Protein AF-A0A7T8H140-F1 (afdb_monomer_lite)

Structure (mmCIF, N/CA/C/O backbone):
data_AF-A0A7T8H140-F1
#
_entry.id   AF-A0A7T8H140-F1
#
loop_
_atom_site.group_PDB
_atom_site.id
_atom_site.type_symbol
_atom_site.label_atom_id
_atom_site.label_alt_id
_atom_site.label_comp_id
_atom_site.label_asym_id
_atom_site.label_entity_id
_atom_site.label_seq_id
_atom_site.pdbx_PDB_ins_code
_atom_site.Cartn_x
_atom_site.Cartn_y
_atom_site.Cartn_z
_atom_site.occupancy
_atom_site.B_iso_or_equiv
_atom_site.auth_seq_id
_atom_site.auth_comp_id
_atom_site.auth_asym_id
_atom_site.auth_atom_id
_atom_site.pdbx_PDB_model_num
ATOM 1 N N . GLY A 1 1 ? -0.896 2.822 -11.386 1.00 65.81 1 GLY A N 1
ATOM 2 C CA . GLY A 1 1 ? -0.490 1.404 -11.467 1.00 65.81 1 GLY A CA 1
ATOM 3 C C . GLY A 1 1 ? -1.603 0.522 -10.940 1.00 65.81 1 GLY A C 1
ATOM 4 O O . GLY A 1 1 ? -2.565 1.065 -10.407 1.00 65.81 1 GLY A O 1
ATOM 5 N N . GLU A 1 2 ? -1.481 -0.799 -11.068 1.00 74.38 2 GLU A N 1
ATOM 6 C CA . GLU A 1 2 ? -2.480 -1.770 -10.574 1.00 74.38 2 GLU A CA 1
ATOM 7 C C . GLU A 1 2 ? -2.796 -1.568 -9.080 1.00 74.38 2 GLU A C 1
ATOM 9 O O . GLU A 1 2 ? -3.962 -1.581 -8.695 1.00 74.38 2 GLU A O 1
ATOM 14 N N . VAL A 1 3 ? -1.786 -1.223 -8.269 1.00 81.00 3 VAL A N 1
ATOM 15 C CA . VAL A 1 3 ? -1.959 -0.950 -6.831 1.00 81.00 3 VAL A CA 1
ATOM 16 C C . VAL A 1 3 ? -2.871 0.252 -6.539 1.00 81.00 3 VAL A C 1
ATOM 18 O O . VAL A 1 3 ? -3.647 0.218 -5.596 1.00 81.00 3 VAL A O 1
ATOM 21 N N . GLU A 1 4 ? -2.842 1.301 -7.370 1.00 84.44 4 GLU A N 1
ATOM 22 C CA . GLU A 1 4 ? -3.695 2.491 -7.187 1.00 84.44 4 GLU A CA 1
ATOM 23 C C . GLU A 1 4 ? -5.151 2.211 -7.556 1.00 84.44 4 GLU A C 1
ATOM 25 O O . GLU A 1 4 ? -6.071 2.762 -6.956 1.00 84.44 4 GLU A O 1
ATOM 30 N N . VAL A 1 5 ? -5.372 1.355 -8.557 1.00 85.38 5 VAL A N 1
ATOM 31 C CA . VAL A 1 5 ? -6.722 0.898 -8.905 1.00 85.38 5 VAL A CA 1
ATOM 32 C C . VAL A 1 5 ? -7.288 0.083 -7.749 1.00 85.38 5 VAL A C 1
ATOM 34 O O . VAL A 1 5 ? -8.420 0.324 -7.337 1.00 85.38 5 VAL A O 1
ATOM 37 N N . TRP A 1 6 ? -6.478 -0.811 -7.184 1.00 85.44 6 TRP A N 1
ATOM 38 C CA . TRP A 1 6 ? -6.862 -1.611 -6.031 1.00 85.44 6 TRP A CA 1
ATOM 39 C C . TRP A 1 6 ? -7.170 -0.756 -4.789 1.00 85.44 6 TRP A C 1
ATOM 41 O O . TRP A 1 6 ? -8.222 -0.938 -4.181 1.00 85.44 6 TRP A O 1
ATOM 51 N N . ILE A 1 7 ? -6.323 0.228 -4.450 1.00 87.56 7 ILE A N 1
ATOM 52 C CA . ILE A 1 7 ? -6.566 1.141 -3.314 1.00 87.56 7 ILE A CA 1
ATOM 53 C C . ILE A 1 7 ? -7.922 1.841 -3.478 1.00 87.56 7 ILE A C 1
ATOM 55 O O . ILE A 1 7 ? -8.744 1.816 -2.565 1.00 87.56 7 ILE A O 1
ATOM 59 N N . LYS A 1 8 ? -8.212 2.374 -4.673 1.00 88.75 8 LYS A N 1
ATOM 60 C CA . LYS A 1 8 ? -9.510 3.006 -4.965 1.00 88.75 8 LYS A CA 1
ATOM 61 C C . LYS A 1 8 ? -10.685 2.038 -4.829 1.00 88.75 8 LYS A C 1
ATOM 63 O O . LYS A 1 8 ? -11.761 2.442 -4.396 1.00 88.75 8 LYS A O 1
ATOM 68 N N . GLN A 1 9 ? -10.510 0.772 -5.208 1.00 86.88 9 GLN A N 1
ATOM 69 C CA . GLN A 1 9 ? -11.539 -0.253 -5.019 1.00 86.88 9 GLN A CA 1
ATOM 70 C C . GLN A 1 9 ? -11.781 -0.545 -3.533 1.00 86.88 9 GLN A C 1
ATOM 72 O O . GLN A 1 9 ? -12.938 -0.673 -3.136 1.00 86.88 9 GLN A O 1
ATOM 77 N N . ALA A 1 10 ? -10.727 -0.602 -2.715 1.00 86.06 10 ALA A N 1
ATOM 78 C CA . ALA A 1 10 ? -10.841 -0.791 -1.271 1.00 86.06 10 ALA A CA 1
ATOM 79 C C . ALA A 1 10 ? -11.549 0.398 -0.592 1.00 86.06 10 ALA A C 1
ATOM 81 O O . ALA A 1 10 ? -12.467 0.194 0.201 1.00 86.06 10 ALA A O 1
ATOM 82 N N . GLU A 1 11 ? -11.197 1.634 -0.956 1.00 89.00 11 GLU A N 1
ATOM 83 C CA . GLU A 1 11 ? -11.857 2.855 -0.464 1.00 89.00 11 GLU A CA 1
ATOM 84 C C . GLU A 1 11 ? -13.340 2.917 -0.870 1.00 89.00 11 GLU A C 1
ATOM 86 O O . GLU A 1 11 ? -14.214 3.240 -0.056 1.00 89.00 11 GLU A O 1
ATOM 91 N N . LEU A 1 12 ? -13.648 2.554 -2.121 1.00 89.75 12 LEU A N 1
ATOM 92 C CA . LEU A 1 12 ? -15.022 2.474 -2.612 1.00 89.75 12 LEU A CA 1
ATOM 93 C C . LEU A 1 12 ? -15.822 1.409 -1.855 1.00 89.75 12 LEU A C 1
ATOM 95 O O . LEU A 1 12 ? -16.953 1.674 -1.450 1.00 89.75 12 LEU A O 1
ATOM 99 N N . ALA A 1 13 ? -15.247 0.224 -1.635 1.00 86.25 13 ALA A N 1
ATOM 100 C CA . ALA A 1 13 ? -15.888 -0.835 -0.862 1.00 86.25 13 ALA A CA 1
ATOM 101 C C . ALA A 1 13 ? -16.171 -0.384 0.578 1.00 86.25 13 ALA A C 1
ATOM 103 O O . ALA A 1 13 ? -17.280 -0.594 1.065 1.00 86.25 13 ALA A O 1
ATOM 104 N N . GLY A 1 14 ? -15.223 0.302 1.227 1.00 88.56 14 GLY A N 1
ATOM 105 C CA . GLY A 1 14 ? -15.431 0.882 2.555 1.00 88.56 14 GLY A CA 1
ATOM 106 C C . GLY A 1 14 ? -16.587 1.877 2.587 1.00 88.56 14 GLY A C 1
ATOM 107 O O . GLY A 1 14 ? -17.473 1.769 3.433 1.00 88.56 14 GLY A O 1
ATOM 108 N N . THR A 1 15 ? 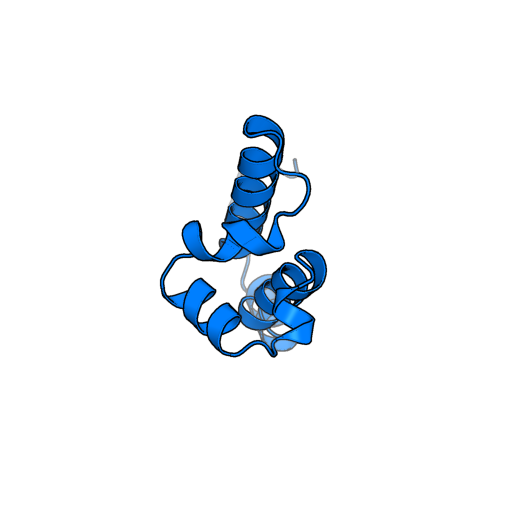-16.634 2.778 1.604 1.00 89.44 15 THR A N 1
ATOM 109 C CA . THR A 1 15 ? -17.713 3.768 1.459 1.00 89.44 15 THR A CA 1
ATOM 110 C C . THR A 1 15 ? -19.077 3.099 1.282 1.00 89.44 15 THR A C 1
ATOM 112 O O . THR A 1 15 ? -20.046 3.477 1.936 1.00 89.44 15 THR A O 1
ATOM 115 N N . LEU A 1 16 ? -19.164 2.089 0.411 1.00 90.81 16 LEU A N 1
ATOM 116 C CA . LEU A 1 16 ? -20.414 1.382 0.120 1.00 90.81 16 LEU A CA 1
ATOM 117 C C . LEU A 1 16 ? -20.912 0.542 1.302 1.00 90.81 16 LEU A C 1
ATOM 119 O O . LEU A 1 16 ? -22.119 0.387 1.473 1.00 90.81 16 LEU A O 1
ATOM 123 N N . LEU A 1 17 ? -19.993 -0.009 2.096 1.00 88.06 17 LEU A N 1
ATOM 124 C CA . LEU A 1 17 ? -20.302 -0.879 3.231 1.00 88.06 17 LEU A CA 1
ATOM 125 C C . LEU A 1 17 ? -20.405 -0.124 4.566 1.00 88.06 17 LEU A C 1
ATOM 127 O O . LEU A 1 17 ? -20.753 -0.738 5.572 1.00 88.06 17 LEU A O 1
ATOM 131 N N . GLY A 1 18 ? -20.122 1.182 4.590 1.00 88.50 18 GLY A N 1
ATOM 132 C CA . GLY A 1 18 ? -20.123 1.987 5.815 1.00 88.50 18 GLY A CA 1
ATOM 133 C C . GLY A 1 18 ? -19.018 1.590 6.798 1.00 88.50 18 GLY A C 1
ATOM 134 O O . GLY A 1 18 ? -19.213 1.660 8.008 1.00 88.50 18 GLY A O 1
ATOM 135 N N . ILE A 1 19 ? -17.878 1.124 6.287 1.00 87.88 19 ILE A N 1
ATOM 136 C CA . ILE A 1 19 ? -16.735 0.711 7.103 1.00 87.88 19 ILE A CA 1
ATOM 13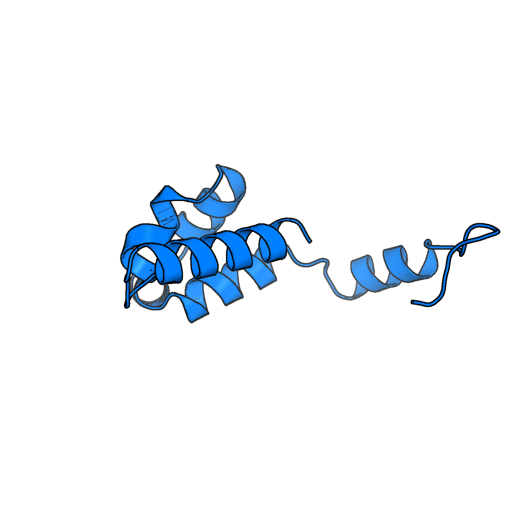7 C C . ILE A 1 19 ? -15.868 1.942 7.368 1.00 87.88 19 ILE A C 1
ATOM 139 O O . ILE A 1 19 ? -15.266 2.485 6.445 1.00 87.88 19 ILE A O 1
ATOM 143 N N . GLU A 1 20 ? -15.804 2.370 8.629 1.00 83.19 20 GLU A N 1
ATOM 144 C CA . GLU A 1 20 ? -14.990 3.522 9.046 1.00 83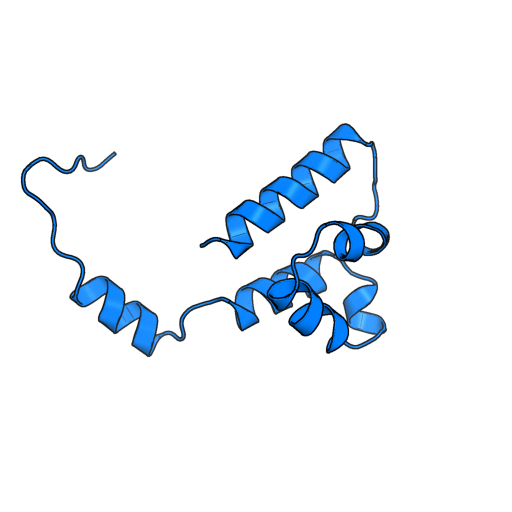.19 20 GLU A CA 1
ATOM 145 C C . GLU A 1 20 ? -13.497 3.181 9.134 1.00 83.19 20 GLU A C 1
ATOM 147 O O . GLU A 1 20 ? -12.651 4.001 8.784 1.00 83.19 20 GLU A O 1
ATOM 152 N N . ASP A 1 21 ? -13.173 1.960 9.564 1.00 86.12 21 ASP A N 1
ATOM 153 C CA . ASP A 1 21 ? -11.798 1.479 9.659 1.00 86.12 21 ASP A CA 1
ATOM 154 C C . ASP A 1 21 ? -11.516 0.432 8.580 1.00 86.12 21 ASP A C 1
ATOM 156 O O . ASP A 1 21 ? -11.894 -0.735 8.683 1.00 86.12 21 ASP A O 1
ATOM 160 N N . LEU A 1 22 ? -10.834 0.852 7.518 1.00 87.31 22 LEU A N 1
ATOM 161 C CA . LEU A 1 22 ? -10.447 -0.042 6.431 1.00 87.31 22 LEU A CA 1
ATOM 162 C C . LEU A 1 22 ? -9.360 -1.045 6.837 1.00 87.31 22 LEU A C 1
ATOM 164 O O . LEU A 1 22 ? -9.240 -2.090 6.195 1.00 87.31 22 LEU A O 1
ATOM 168 N N . SER A 1 23 ? -8.585 -0.773 7.892 1.00 86.50 23 SER A N 1
ATOM 169 C CA . SER A 1 23 ? -7.435 -1.603 8.276 1.00 86.50 23 SER A CA 1
ATOM 170 C C . SER A 1 23 ? -7.834 -3.048 8.601 1.00 86.50 23 SER A C 1
ATOM 172 O O . SER A 1 23 ? -7.092 -3.982 8.293 1.00 86.50 23 SER A O 1
ATOM 174 N N . VAL A 1 24 ? -9.053 -3.246 9.115 1.00 84.50 24 VAL A N 1
ATOM 175 C CA . VAL A 1 24 ? -9.582 -4.564 9.495 1.00 84.50 24 VAL A CA 1
ATOM 176 C C . VAL A 1 24 ? -10.100 -5.393 8.317 1.00 84.50 24 VAL A C 1
ATOM 178 O O . VAL A 1 24 ? -10.210 -6.612 8.435 1.00 84.50 24 VAL A O 1
ATOM 181 N N . VAL A 1 25 ? -10.418 -4.763 7.180 1.00 84.00 25 VAL A N 1
ATOM 182 C CA . VAL A 1 25 ? -10.995 -5.451 6.008 1.00 84.00 25 VAL A CA 1
ATOM 183 C C . VAL A 1 25 ? -10.061 -5.502 4.808 1.00 84.00 25 VAL A C 1
ATOM 185 O O . VAL A 1 25 ? -10.202 -6.384 3.965 1.00 84.00 25 VAL A O 1
ATOM 188 N N . ILE A 1 26 ? -9.077 -4.605 4.745 1.00 85.62 26 ILE A N 1
ATOM 189 C CA . ILE A 1 26 ? -8.065 -4.541 3.688 1.00 85.62 26 ILE A CA 1
ATOM 190 C C . ILE A 1 26 ? -7.473 -5.917 3.320 1.00 85.62 26 ILE A C 1
ATOM 192 O O . ILE A 1 26 ? -7.435 -6.222 2.125 1.00 85.62 26 ILE A O 1
ATOM 196 N N . PRO A 1 27 ? -7.078 -6.786 4.274 1.00 83.31 27 PRO A N 1
ATOM 197 C CA . PRO A 1 27 ? -6.460 -8.073 3.944 1.00 83.31 27 PRO A CA 1
ATOM 198 C C . PRO A 1 27 ? -7.376 -9.007 3.150 1.00 83.31 27 PRO A C 1
ATOM 200 O O . PRO A 1 27 ? -6.886 -9.829 2.383 1.00 83.31 27 PRO A O 1
ATOM 203 N N . MET A 1 28 ? -8.699 -8.873 3.297 1.00 81.75 28 MET A N 1
ATOM 204 C CA . MET A 1 28 ? -9.674 -9.690 2.566 1.00 81.75 28 MET A CA 1
ATOM 205 C C . MET A 1 28 ? -9.745 -9.338 1.079 1.00 81.75 28 MET A C 1
ATOM 207 O O . MET A 1 28 ? -10.175 -10.163 0.276 1.00 81.75 28 MET A O 1
ATOM 211 N N . PHE A 1 29 ? -9.345 -8.120 0.713 1.00 76.81 29 PHE A N 1
ATOM 212 C CA . PHE A 1 29 ? -9.433 -7.625 -0.656 1.00 76.81 29 PHE A CA 1
ATOM 213 C C . PHE A 1 29 ? -8.119 -7.753 -1.425 1.00 76.81 29 PHE A C 1
ATOM 215 O O . PHE A 1 29 ? -8.108 -7.519 -2.630 1.00 76.81 29 PHE A O 1
ATOM 222 N N . MET A 1 30 ? -7.016 -8.104 -0.762 1.00 81.00 30 MET A N 1
ATOM 223 C CA . MET A 1 30 ? -5.702 -8.195 -1.393 1.00 81.00 30 MET A CA 1
ATOM 224 C C . MET A 1 30 ? -5.538 -9.465 -2.229 1.00 81.00 30 MET A C 1
ATOM 226 O O . MET A 1 30 ? -5.941 -10.560 -1.838 1.00 81.00 30 MET A O 1
ATOM 230 N N . ASP A 1 31 ? -4.863 -9.322 -3.365 1.00 78.88 31 ASP A N 1
ATOM 231 C CA . ASP A 1 31 ? -4.343 -10.440 -4.143 1.00 78.88 31 ASP A CA 1
ATOM 232 C C . ASP A 1 31 ? -2.956 -10.876 -3.629 1.00 78.88 31 ASP A C 1
ATOM 234 O O . ASP A 1 31 ? -2.303 -10.184 -2.848 1.00 78.88 31 ASP A O 1
ATOM 238 N N . GLY A 1 32 ? -2.490 -12.066 -4.027 1.00 80.19 32 GLY A N 1
ATOM 239 C CA . GLY A 1 32 ? -1.366 -12.745 -3.360 1.00 80.19 32 GLY A CA 1
ATOM 240 C C . GLY A 1 32 ? -0.076 -11.921 -3.216 1.00 80.19 32 GLY A C 1
ATOM 241 O O . GLY A 1 32 ? 0.607 -12.018 -2.193 1.00 80.19 32 GLY A O 1
ATOM 242 N N . LYS A 1 33 ? 0.262 -11.078 -4.203 1.00 82.12 33 LYS A N 1
ATOM 243 C CA . LYS A 1 33 ? 1.446 -10.207 -4.115 1.00 82.12 33 LYS A CA 1
ATOM 244 C C . LYS A 1 33 ? 1.219 -9.038 -3.158 1.00 82.12 33 LYS A C 1
ATOM 246 O O . LYS A 1 33 ? 2.108 -8.761 -2.358 1.00 82.12 33 LYS A O 1
ATOM 251 N N . ALA A 1 34 ? 0.062 -8.376 -3.212 1.00 84.19 34 ALA A N 1
ATOM 252 C CA . ALA A 1 34 ? -0.268 -7.301 -2.277 1.00 84.19 34 ALA A CA 1
ATOM 253 C C . ALA A 1 34 ? -0.364 -7.824 -0.838 1.00 84.19 34 ALA A C 1
ATOM 255 O O . ALA A 1 34 ? 0.179 -7.211 0.081 1.00 84.19 34 ALA A O 1
ATOM 256 N N . PHE A 1 35 ? -0.947 -9.012 -0.660 1.00 87.19 35 PHE A N 1
ATOM 257 C CA . PHE A 1 35 ? -1.040 -9.673 0.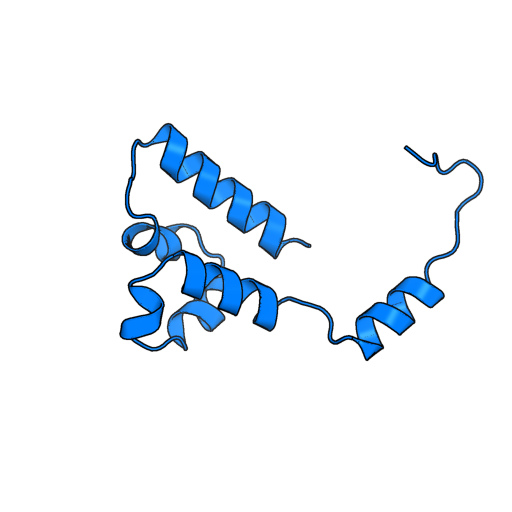637 1.00 87.19 35 PHE A CA 1
ATOM 258 C C . PHE A 1 35 ? 0.339 -9.983 1.224 1.00 87.19 35 PHE A C 1
ATOM 260 O O . PHE A 1 35 ? 0.552 -9.791 2.413 1.00 87.19 35 PHE A O 1
ATOM 267 N N . SER A 1 36 ? 1.303 -10.396 0.397 1.00 89.31 36 SER A N 1
ATOM 268 C CA . SER A 1 36 ? 2.673 -10.660 0.860 1.00 89.31 36 SER A CA 1
ATOM 269 C C . SER A 1 36 ? 3.360 -9.401 1.408 1.00 89.31 36 SER A C 1
ATOM 271 O O . SER A 1 36 ? 4.120 -9.494 2.367 1.00 89.31 36 SER A O 1
ATOM 273 N N . VAL A 1 37 ? 3.087 -8.225 0.827 1.00 89.25 37 VAL A N 1
ATOM 274 C CA . VAL A 1 37 ? 3.578 -6.935 1.349 1.00 89.25 37 VAL A CA 1
ATOM 275 C C . VAL A 1 37 ? 2.903 -6.611 2.678 1.00 89.25 37 VAL A C 1
ATOM 277 O O . VAL A 1 37 ? 3.583 -6.236 3.626 1.00 89.25 37 VAL A O 1
ATOM 280 N N . TYR A 1 38 ? 1.583 -6.796 2.767 1.00 89.75 38 TYR A N 1
ATOM 281 C CA . TYR A 1 38 ? 0.835 -6.599 4.009 1.00 89.75 38 TYR A CA 1
ATOM 282 C C . TYR A 1 38 ? 1.300 -7.526 5.136 1.00 89.75 38 TYR A C 1
ATOM 284 O O . TYR A 1 38 ? 1.460 -7.075 6.266 1.00 89.75 38 TYR A O 1
ATOM 292 N N . ASP A 1 39 ? 1.546 -8.805 4.846 1.00 91.75 39 ASP A N 1
ATOM 293 C CA . ASP A 1 39 ? 1.968 -9.802 5.834 1.00 91.75 39 ASP A CA 1
ATOM 294 C C . ASP A 1 39 ? 3.293 -9.413 6.509 1.00 91.75 39 ASP A C 1
ATOM 296 O O . ASP A 1 39 ? 3.435 -9.556 7.724 1.00 91.75 39 ASP A O 1
ATOM 300 N N . GLN A 1 40 ? 4.205 -8.810 5.737 1.00 91.38 40 GLN A N 1
ATOM 301 C CA . GLN A 1 40 ? 5.505 -8.314 6.198 1.00 91.38 40 GLN A CA 1
ATOM 302 C C . GLN A 1 40 ? 5.428 -7.041 7.056 1.00 91.38 40 GLN A C 1
ATOM 304 O O . GLN A 1 40 ? 6.429 -6.684 7.679 1.00 91.38 40 GLN A O 1
ATOM 309 N N . LEU A 1 41 ? 4.279 -6.357 7.105 1.00 92.44 41 LEU A N 1
ATOM 310 C CA . LEU A 1 41 ? 4.106 -5.166 7.937 1.00 92.44 41 LEU A CA 1
ATOM 311 C C . LEU A 1 41 ? 4.086 -5.516 9.423 1.00 92.44 41 LEU A C 1
ATOM 313 O O . LEU A 1 41 ? 3.551 -6.549 9.841 1.00 92.44 41 LEU A O 1
ATOM 317 N N . GLY A 1 42 ? 4.620 -4.609 10.239 1.00 92.56 42 GLY A N 1
ATOM 318 C CA . GLY A 1 42 ? 4.509 -4.712 11.687 1.00 92.56 42 GLY A CA 1
ATOM 319 C C . GLY A 1 42 ? 3.069 -4.510 12.167 1.00 92.56 42 GLY A C 1
ATOM 320 O O . GLY A 1 42 ? 2.264 -3.838 11.525 1.00 92.56 42 GLY A O 1
ATOM 321 N N . GLU A 1 43 ? 2.748 -5.034 13.350 1.00 90.50 43 GLU A N 1
ATOM 322 C CA . GLU A 1 43 ? 1.407 -4.914 13.946 1.00 90.50 43 GLU A CA 1
ATOM 323 C C . GLU A 1 43 ? 0.945 -3.456 14.119 1.00 90.50 43 GLU A C 1
ATOM 325 O O . GLU A 1 43 ? -0.229 -3.152 13.946 1.00 90.50 43 GLU A O 1
ATOM 330 N N . GLU A 1 44 ? 1.863 -2.532 14.413 1.00 89.12 44 GLU A N 1
ATOM 331 C CA . GLU A 1 44 ? 1.554 -1.096 14.515 1.00 89.12 44 GLU A CA 1
ATOM 332 C C . GLU A 1 44 ? 1.250 -0.447 13.155 1.00 89.12 44 GLU A C 1
ATOM 334 O O . GLU A 1 44 ? 0.537 0.549 13.086 1.00 89.12 44 GLU A O 1
ATOM 339 N N . GLU A 1 45 ? 1.791 -0.985 12.062 1.00 87.62 45 GLU A N 1
ATOM 340 C CA . GLU A 1 45 ? 1.519 -0.497 10.705 1.00 87.62 45 GLU A CA 1
ATOM 341 C C . GLU A 1 45 ? 0.195 -1.054 10.182 1.00 87.62 45 GLU A C 1
ATOM 343 O O . GLU A 1 45 ? -0.553 -0.341 9.521 1.00 87.62 45 GLU A O 1
ATOM 348 N N . LYS A 1 46 ? -0.140 -2.297 10.546 1.00 91.50 46 LYS A N 1
ATOM 349 C CA . LYS A 1 46 ? -1.401 -2.958 10.178 1.00 91.50 46 LYS A CA 1
ATOM 350 C C . LYS A 1 46 ? -2.644 -2.326 10.813 1.00 91.50 46 LYS A C 1
ATOM 352 O O . LYS A 1 46 ? -3.741 -2.588 10.337 1.00 91.50 46 LYS A O 1
ATOM 357 N N . ARG A 1 47 ? -2.493 -1.508 11.862 1.00 91.12 47 ARG A N 1
ATOM 358 C CA . ARG A 1 47 ? -3.600 -0.788 12.528 1.00 91.12 47 ARG A CA 1
ATOM 359 C C . ARG A 1 47 ? -4.006 0.509 11.838 1.00 91.12 47 ARG A C 1
ATOM 361 O O . ARG A 1 47 ? -4.993 1.117 12.232 1.00 91.12 47 ARG A O 1
ATOM 368 N N . ASP A 1 48 ? -3.237 0.956 10.852 1.00 90.62 48 ASP A N 1
ATOM 369 C CA . ASP A 1 48 ? -3.498 2.203 10.147 1.00 90.62 48 ASP A CA 1
ATOM 370 C C . ASP A 1 48 ? -3.537 1.940 8.644 1.00 90.62 48 ASP A C 1
ATOM 372 O O . ASP A 1 48 ? -2.524 1.645 8.004 1.00 90.62 48 ASP A O 1
ATOM 376 N N . HIS A 1 49 ? -4.730 2.066 8.068 1.00 89.50 49 HIS A N 1
ATOM 377 C CA . HIS A 1 49 ? -4.942 1.839 6.645 1.00 89.50 49 HIS A CA 1
ATOM 378 C C . HIS A 1 49 ? -4.094 2.764 5.761 1.00 89.50 49 HIS A C 1
ATOM 380 O O . HIS A 1 49 ? -3.652 2.332 4.696 1.00 89.50 49 HIS A O 1
ATOM 386 N N . HIS A 1 50 ? -3.784 3.986 6.210 1.00 91.50 50 HIS A N 1
ATOM 387 C CA . HIS A 1 50 ? -2.899 4.885 5.472 1.00 91.50 50 HIS A CA 1
ATOM 388 C C . HIS A 1 50 ? -1.482 4.316 5.377 1.00 91.50 50 HIS A C 1
ATOM 390 O O . HIS A 1 50 ? -0.879 4.335 4.306 1.00 91.50 50 HIS A O 1
ATOM 396 N N . ARG A 1 51 ? -0.973 3.722 6.463 1.00 93.25 51 ARG A N 1
ATOM 397 C CA . ARG A 1 51 ? 0.363 3.105 6.486 1.00 93.25 51 ARG A CA 1
ATOM 398 C C . ARG A 1 51 ? 0.414 1.848 5.629 1.00 93.25 51 ARG A C 1
ATOM 400 O O . ARG A 1 51 ? 1.407 1.624 4.942 1.00 93.25 51 ARG A O 1
ATOM 407 N N . ILE A 1 52 ? -0.668 1.068 5.602 1.00 91.44 52 ILE A N 1
ATOM 408 C CA . ILE A 1 52 ? -0.787 -0.066 4.678 1.00 91.44 52 ILE A CA 1
ATOM 409 C C . ILE A 1 52 ? -0.725 0.425 3.225 1.00 91.44 52 ILE A C 1
ATOM 411 O O . ILE A 1 52 ? 0.038 -0.120 2.425 1.00 91.44 52 ILE A O 1
ATOM 415 N N . PHE A 1 53 ? -1.487 1.466 2.876 1.00 91.75 53 PHE A N 1
ATOM 416 C CA . PHE A 1 53 ? -1.497 2.029 1.523 1.00 91.75 53 PHE A CA 1
ATOM 417 C C . PHE A 1 53 ? -0.142 2.605 1.116 1.00 91.75 53 PHE A C 1
ATOM 419 O O . PHE A 1 53 ? 0.298 2.372 -0.009 1.00 91.75 53 PHE A O 1
ATOM 426 N N . ASP A 1 54 ? 0.553 3.294 2.016 1.00 91.62 54 ASP A N 1
ATOM 427 C CA . ASP A 1 54 ? 1.888 3.826 1.744 1.00 91.62 54 ASP A CA 1
ATOM 428 C C . ASP A 1 54 ? 2.912 2.710 1.521 1.00 91.62 54 ASP A C 1
ATOM 430 O O . ASP A 1 54 ? 3.705 2.771 0.579 1.00 91.62 54 ASP A O 1
ATOM 434 N N . SER A 1 55 ? 2.865 1.645 2.319 1.00 90.69 55 SER A N 1
ATOM 435 C CA . SER A 1 55 ? 3.728 0.478 2.124 1.00 90.69 55 SER A CA 1
ATOM 436 C C . SER A 1 55 ? 3.451 -0.242 0.807 1.00 90.69 55 SER A C 1
ATOM 438 O O . SER A 1 55 ? 4.390 -0.608 0.099 1.00 90.69 55 SER A O 1
ATOM 440 N N . LEU A 1 56 ? 2.180 -0.389 0.426 1.00 89.12 56 LEU A N 1
ATOM 441 C CA . LEU A 1 56 ? 1.802 -0.921 -0.883 1.00 89.12 56 LEU A CA 1
ATOM 442 C C . LEU A 1 56 ? 2.319 -0.028 -2.016 1.00 89.12 56 LEU A C 1
ATOM 444 O O . LEU A 1 56 ? 2.944 -0.519 -2.955 1.00 89.12 56 LEU A O 1
ATOM 448 N N . ARG A 1 57 ? 2.127 1.291 -1.923 1.00 90.06 57 ARG A N 1
ATOM 449 C CA . ARG A 1 57 ? 2.666 2.235 -2.910 1.00 90.06 57 ARG A CA 1
ATOM 450 C C . ARG A 1 57 ? 4.171 2.101 -3.032 1.00 90.06 57 ARG A C 1
ATOM 452 O O . ARG A 1 57 ? 4.663 2.010 -4.150 1.00 90.06 57 ARG A O 1
ATOM 459 N N . ASN A 1 58 ? 4.896 2.033 -1.923 1.00 88.56 58 ASN A N 1
ATOM 460 C CA . ASN A 1 58 ? 6.349 1.895 -1.938 1.00 88.56 58 ASN A CA 1
ATOM 461 C C . ASN A 1 58 ? 6.802 0.560 -2.541 1.00 88.56 58 ASN A C 1
ATOM 463 O O . ASN A 1 58 ? 7.739 0.542 -3.335 1.00 88.56 58 ASN A O 1
ATOM 467 N N . ALA A 1 59 ? 6.126 -0.544 -2.215 1.00 86.94 59 ALA A N 1
ATOM 468 C CA . ALA A 1 59 ? 6.482 -1.870 -2.710 1.00 86.94 59 ALA A CA 1
ATOM 469 C C . ALA A 1 59 ? 6.208 -2.052 -4.213 1.00 86.94 59 ALA A C 1
ATOM 471 O O . ALA A 1 59 ? 6.949 -2.762 -4.892 1.00 86.94 59 ALA A O 1
ATOM 472 N N . PHE A 1 60 ? 5.152 -1.420 -4.735 1.00 84.94 60 PHE A N 1
ATOM 473 C CA . PHE A 1 60 ? 4.728 -1.554 -6.135 1.00 84.94 60 PHE A CA 1
ATOM 474 C C . PHE A 1 60 ? 5.110 -0.362 -7.024 1.00 84.94 60 PHE A C 1
ATOM 476 O O . PHE A 1 60 ? 4.863 -0.397 -8.232 1.00 84.94 60 PHE A O 1
ATOM 483 N N . SER A 1 61 ? 5.712 0.691 -6.467 1.00 83.94 61 SER A N 1
ATOM 484 C CA . SER A 1 61 ? 6.226 1.813 -7.254 1.00 83.94 61 SER A CA 1
ATOM 485 C C . SER A 1 61 ? 7.507 1.439 -7.984 1.00 83.94 61 SER A C 1
ATOM 487 O O . SER A 1 61 ? 8.384 0.751 -7.462 1.00 83.94 61 SER A O 1
ATOM 489 N N . LEU A 1 62 ? 7.651 1.967 -9.197 1.00 80.12 62 LEU A N 1
ATOM 490 C CA . LEU A 1 62 ? 8.934 1.960 -9.881 1.00 80.12 62 LEU A CA 1
ATOM 491 C C . LEU A 1 62 ? 9.909 2.848 -9.110 1.00 80.12 62 LEU A C 1
ATOM 493 O O . LEU A 1 62 ? 9.591 3.989 -8.771 1.00 80.12 62 LEU A O 1
ATOM 497 N N . GLY A 1 63 ? 11.121 2.345 -8.881 1.00 81.31 63 GLY A N 1
ATOM 498 C CA . GLY A 1 63 ? 12.200 3.181 -8.367 1.00 81.31 63 GLY A CA 1
ATOM 499 C C . GLY A 1 63 ? 12.450 4.379 -9.300 1.00 81.31 63 GLY A C 1
ATOM 500 O O . GLY A 1 63 ? 12.247 4.248 -10.511 1.00 81.31 63 GLY A O 1
ATOM 501 N N . PRO A 1 64 ? 12.938 5.529 -8.794 1.00 79.94 64 PRO A N 1
ATOM 502 C CA . PRO A 1 64 ? 13.071 6.762 -9.580 1.00 79.94 64 PRO A CA 1
ATOM 503 C C . PRO A 1 64 ? 13.838 6.591 -10.898 1.00 79.94 64 PRO A C 1
ATOM 505 O O . PRO A 1 64 ? 13.475 7.173 -11.916 1.00 79.94 64 PRO A O 1
ATOM 508 N N . PHE A 1 65 ? 14.872 5.747 -10.894 1.00 82.06 65 PHE A N 1
ATOM 509 C CA . PHE A 1 65 ? 15.654 5.437 -12.089 1.00 82.06 65 PHE A CA 1
ATOM 510 C C . PHE A 1 65 ? 14.856 4.621 -13.118 1.00 82.06 65 PHE A C 1
ATOM 512 O O . PHE A 1 65 ? 14.820 4.977 -14.292 1.00 82.06 65 PHE A O 1
ATOM 519 N N . ALA A 1 66 ? 14.158 3.570 -12.678 1.00 82.69 66 ALA A N 1
ATOM 520 C CA . ALA A 1 66 ? 13.316 2.753 -13.552 1.00 82.69 66 ALA A CA 1
ATOM 521 C C . ALA A 1 66 ? 12.135 3.562 -14.116 1.00 82.69 66 ALA A C 1
ATOM 523 O O . ALA A 1 66 ? 11.826 3.457 -15.300 1.00 82.69 66 ALA A O 1
ATOM 524 N N . ALA A 1 67 ? 11.533 4.429 -13.295 1.00 85.12 67 ALA A N 1
ATOM 525 C CA . ALA A 1 67 ? 10.489 5.354 -13.724 1.00 85.12 67 ALA A CA 1
ATOM 526 C C . ALA A 1 67 ? 10.996 6.326 -14.803 1.00 85.12 67 ALA A C 1
ATOM 528 O O . ALA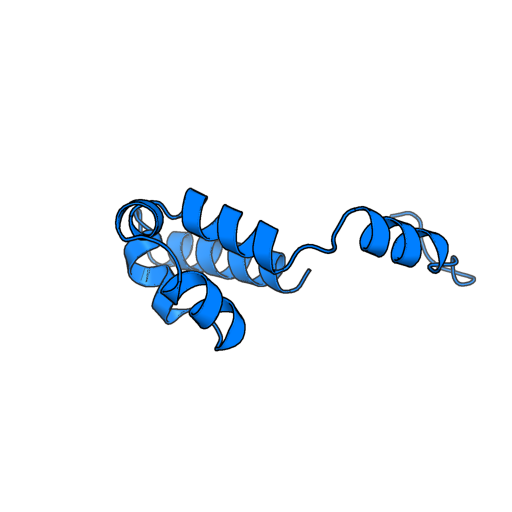 A 1 67 ? 10.312 6.558 -15.800 1.00 85.12 67 ALA A O 1
ATOM 529 N N . PHE A 1 68 ? 12.213 6.858 -14.643 1.00 85.44 68 PHE A N 1
ATOM 530 C CA . PHE A 1 68 ? 12.849 7.713 -15.645 1.00 85.44 68 PHE A CA 1
ATOM 531 C C . PHE A 1 68 ? 13.139 6.961 -16.954 1.00 85.44 68 PHE A C 1
ATOM 533 O O . PHE A 1 68 ? 12.845 7.469 -18.038 1.00 85.44 68 PHE A O 1
ATOM 540 N N . GLU A 1 69 ? 13.670 5.738 -16.885 1.00 87.69 69 GLU A N 1
ATOM 541 C CA . GLU A 1 69 ? 13.890 4.916 -18.080 1.00 87.69 69 GLU A CA 1
ATOM 542 C C . GLU A 1 69 ? 12.588 4.546 -18.806 1.00 87.69 69 GLU A C 1
ATOM 544 O O . GLU A 1 69 ? 12.566 4.432 -20.032 1.00 87.69 69 GLU A O 1
ATOM 549 N N . GLU A 1 70 ? 11.500 4.304 -18.076 1.00 86.19 70 GLU A N 1
ATOM 550 C CA . GLU A 1 70 ? 10.202 4.010 -18.684 1.00 86.19 70 GLU A CA 1
ATOM 551 C C . GLU A 1 70 ? 9.606 5.254 -19.350 1.00 86.19 70 GLU A C 1
ATOM 553 O O . GLU A 1 70 ? 9.142 5.185 -20.491 1.00 86.19 70 GLU A O 1
ATOM 558 N N . LEU A 1 71 ? 9.693 6.408 -18.683 1.00 85.75 71 LEU A N 1
ATOM 559 C CA . LEU A 1 71 ? 9.244 7.686 -19.230 1.00 85.75 71 LEU A CA 1
ATOM 560 C C . LEU A 1 71 ? 10.000 8.044 -20.514 1.00 85.75 71 LEU A C 1
ATOM 562 O O . LEU A 1 71 ? 9.388 8.445 -21.497 1.00 85.75 71 LEU A O 1
ATOM 566 N N . THR A 1 72 ? 11.321 7.869 -20.51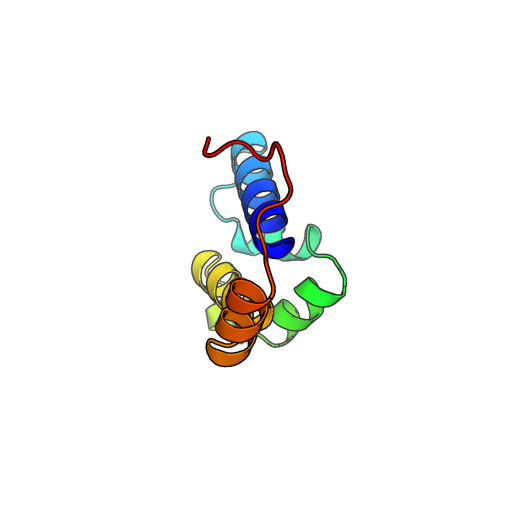8 1.00 86.62 72 THR A N 1
ATOM 567 C CA . THR A 1 72 ? 12.166 8.160 -21.688 1.00 86.62 72 THR A CA 1
ATOM 568 C C . THR A 1 72 ? 11.987 7.154 -22.825 1.00 86.62 72 THR A C 1
ATOM 570 O O . THR A 1 72 ? 12.213 7.500 -23.986 1.00 86.62 72 THR A O 1
ATOM 573 N N . ARG A 1 73 ? 11.557 5.919 -22.527 1.00 85.50 73 ARG A N 1
ATOM 574 C CA . ARG A 1 73 ? 11.194 4.918 -23.544 1.00 85.50 73 ARG A CA 1
ATOM 575 C C . ARG A 1 73 ? 9.830 5.165 -24.171 1.00 85.50 73 ARG A C 1
ATOM 577 O O . ARG A 1 73 ? 9.652 4.821 -25.342 1.00 85.50 73 ARG A O 1
ATOM 584 N N . LYS A 1 74 ? 8.877 5.738 -23.433 1.00 83.31 74 LYS A N 1
ATOM 585 C CA . LYS A 1 74 ? 7.574 6.107 -23.991 1.00 83.31 74 LYS A CA 1
ATOM 586 C C . LYS A 1 74 ? 7.760 7.178 -25.065 1.00 83.31 74 LYS A C 1
ATOM 588 O O . LYS A 1 74 ? 8.291 8.255 -24.819 1.00 83.31 74 LYS A O 1
ATOM 593 N N . LYS A 1 75 ? 7.306 6.867 -26.276 1.00 82.19 75 LYS A N 1
ATOM 594 C CA . LYS A 1 75 ? 7.174 7.820 -27.378 1.00 82.19 75 LYS A CA 1
ATOM 595 C C . LYS A 1 75 ? 5.698 7.986 -27.675 1.00 82.19 75 LYS A C 1
ATOM 597 O O . LYS A 1 75 ? 4.966 7.003 -27.613 1.00 82.19 75 LYS A O 1
ATOM 602 N N . TRP A 1 76 ? 5.293 9.203 -28.019 1.00 80.25 76 TRP A N 1
ATOM 603 C CA . TRP A 1 76 ? 3.939 9.427 -28.499 1.00 80.25 76 TRP A CA 1
ATOM 604 C C . TRP A 1 76 ? 3.693 8.663 -29.788 1.00 80.25 76 TRP A C 1
ATOM 606 O O . TRP A 1 76 ? 4.474 8.752 -30.742 1.00 80.25 76 TRP A O 1
ATOM 616 N N . ASN A 1 77 ? 2.588 7.932 -29.804 1.00 82.19 77 ASN A N 1
ATOM 617 C CA . ASN A 1 77 ? 2.090 7.323 -31.018 1.00 82.19 77 ASN A CA 1
ATOM 618 C C . ASN A 1 77 ? 1.347 8.380 -31.851 1.00 82.19 77 ASN A C 1
ATOM 620 O O . ASN A 1 77 ? 0.691 9.264 -31.291 1.00 82.19 77 ASN A O 1
ATOM 624 N N . PRO A 1 78 ? 1.415 8.314 -33.193 1.00 81.25 78 PRO A N 1
ATOM 625 C CA . PRO A 1 78 ? 0.632 9.204 -34.042 1.00 81.25 78 PRO A CA 1
ATOM 626 C C . PRO A 1 78 ? -0.865 9.077 -33.718 1.00 81.25 78 PRO A C 1
ATOM 628 O O . PRO A 1 78 ? -1.439 8.003 -33.882 1.00 81.25 78 PRO A O 1
ATOM 631 N N . GLY A 1 79 ? -1.486 10.172 -33.269 1.00 84.38 79 GLY A N 1
ATOM 632 C CA . GLY A 1 79 ? -2.913 10.224 -32.929 1.00 84.38 79 GLY A CA 1
ATOM 633 C C . GLY A 1 79 ? -3.255 10.052 -31.444 1.00 84.38 79 GLY A C 1
ATOM 634 O O . GLY A 1 79 ? -4.439 10.036 -31.117 1.00 84.38 79 GLY A O 1
ATOM 635 N N . GLU A 1 80 ? -2.272 9.947 -30.545 1.00 83.25 80 GLU A N 1
ATOM 636 C CA . GLU A 1 80 ? -2.532 10.057 -29.102 1.00 83.25 80 GLU A CA 1
ATOM 637 C C . GLU A 1 80 ? -3.003 11.475 -28.733 1.00 83.25 80 GLU A C 1
ATOM 639 O O . GLU A 1 80 ? -2.439 12.473 -29.190 1.00 83.25 80 GLU A O 1
ATOM 644 N N . SER A 1 81 ? -4.066 11.551 -27.926 1.00 80.38 81 SER A N 1
ATOM 645 C CA . SER A 1 81 ? -4.623 12.811 -27.420 1.00 80.38 81 SER A CA 1
ATOM 646 C C . SER A 1 81 ? -3.857 13.288 -26.182 1.00 80.38 81 SER A C 1
ATOM 648 O O . SER A 1 81 ? -3.297 12.480 -25.444 1.00 80.38 81 SER A O 1
ATOM 650 N N . ILE A 1 82 ? -3.848 14.603 -25.951 1.00 75.50 82 ILE A N 1
ATOM 651 C CA . ILE A 1 82 ? -3.177 15.266 -24.812 1.00 75.50 82 ILE A CA 1
ATOM 652 C C . ILE A 1 82 ? -4.147 15.428 -23.617 1.00 75.50 82 ILE A C 1
ATOM 654 O O . ILE A 1 82 ? -3.849 16.145 -22.669 1.00 75.50 82 ILE A O 1
ATOM 658 N N . GLU A 1 83 ? -5.329 14.810 -23.677 1.00 51.16 83 GLU A N 1
ATOM 659 C CA . GLU A 1 83 ? -6.386 14.948 -22.660 1.00 51.16 83 GLU A CA 1
ATOM 660 C C . GLU A 1 83 ? -6.091 14.214 -21.345 1.00 51.16 83 GLU A C 1
ATOM 662 O O . GLU A 1 83 ? -5.651 13.041 -21.387 1.00 51.16 83 GLU A O 1
#

Organism: Caligus rogercresseyi (NCBI:txid217165)

Radius of gyration: 16.12 Å; chains: 1; bounding box: 36×28×49 Å

pLDDT: mean 85.41, std 6.02, range [51.16, 93.25]

Foldseek 3Di:
DVLVVLLVVLVVVCVVVVPPFSLVVVCVSDDPVLNVQVVPDDPVLSRHVVSSSVSSCVVPDDDPVRVVVVVVPDDDDPPDDPD

Secondary structure (DSSP, 8-state):
-HHHHHHHHHHHHHHHHT-S-GGGTHHHH--HHHHHHHHTS-HHHHT-HHHHHHHHHHHHSPPHHHHHHHHHH--PPTT----

Sequence (83 aa):
GEVEVWIKQAELAGTLLGIEDLSVVIPMFMDGKAFSVYDQLGEEEKRDHHRIFDSLRNAFSLGPFAAFEELTRKKWNPGESIE